Protein AF-A0A9D5VIA7-F1 (afdb_monomer_lite)

Secondary structure (DSSP, 8-state):
----EEEHHHHHHHTT--HHHHHHHHHH-TTS-EEE-SSSS-EEEEHHHHHHHHHHHHHHHTT--PPPHHHHHHHHHHHTT-

Structure (mmCIF, N/CA/C/O backbone):
data_AF-A0A9D5VIA7-F1
#
_entry.id   AF-A0A9D5VIA7-F1
#
loop_
_atom_site.group_PDB
_atom_site.id
_atom_site.type_symbol
_atom_site.label_atom_id
_atom_site.label_alt_id
_atom_site.label_comp_id
_atom_site.label_asym_id
_atom_site.label_entity_id
_atom_site.label_seq_id
_atom_site.pdbx_PDB_ins_code
_atom_site.Cartn_x
_atom_site.Cartn_y
_atom_site.Cartn_z
_atom_site.occupancy
_atom_site.B_iso_or_equiv
_atom_site.auth_seq_id
_atom_site.auth_comp_id
_atom_site.auth_asym_id
_atom_site.auth_atom_id
_atom_site.pdbx_PDB_model_num
ATOM 1 N N . MET A 1 1 ? -13.618 -16.164 -3.071 1.00 48.47 1 MET A N 1
ATOM 2 C CA . MET A 1 1 ? -12.990 -16.039 -1.732 1.00 48.47 1 MET A CA 1
ATOM 3 C C . MET A 1 1 ? -13.644 -14.860 -1.024 1.00 48.47 1 MET A C 1
ATOM 5 O O . MET A 1 1 ? -13.883 -13.863 -1.683 1.00 48.47 1 MET A O 1
ATOM 9 N N . LYS A 1 2 ? -14.041 -14.970 0.253 1.00 47.81 2 LYS A N 1
ATOM 10 C CA . LYS A 1 2 ? -14.712 -13.861 0.966 1.00 47.81 2 LYS A CA 1
ATOM 11 C C . LYS A 1 2 ? -13.770 -12.648 1.023 1.00 47.81 2 LYS A C 1
ATOM 13 O O . LYS A 1 2 ? -12.684 -12.798 1.579 1.00 47.81 2 LYS A O 1
ATOM 18 N N . ASN A 1 3 ? -14.189 -11.487 0.507 1.00 60.28 3 ASN A N 1
ATOM 19 C CA . ASN A 1 3 ? -13.472 -10.211 0.636 1.00 60.28 3 ASN A CA 1
ATOM 20 C C . ASN A 1 3 ? -13.332 -9.854 2.121 1.00 60.28 3 ASN A C 1
ATOM 22 O O . ASN A 1 3 ? -14.216 -9.249 2.728 1.00 60.28 3 ASN A O 1
ATOM 26 N N . LYS A 1 4 ? -12.238 -10.295 2.742 1.00 78.75 4 LYS A N 1
ATOM 27 C CA . LYS A 1 4 ? -11.909 -9.947 4.120 1.00 78.75 4 LYS A CA 1
ATOM 28 C C . LYS A 1 4 ? -11.075 -8.676 4.095 1.00 78.75 4 LYS A C 1
ATOM 30 O O . LYS A 1 4 ? -9.984 -8.656 3.537 1.00 78.75 4 LYS A O 1
ATOM 35 N N . LEU A 1 5 ? -11.589 -7.630 4.734 1.00 88.56 5 LEU A N 1
ATOM 36 C CA . LEU A 1 5 ? -10.840 -6.409 5.004 1.00 88.56 5 LEU A CA 1
ATOM 37 C C . LEU A 1 5 ? -9.769 -6.698 6.064 1.00 88.56 5 LEU A C 1
ATOM 39 O O . LEU A 1 5 ? -10.066 -6.892 7.247 1.00 88.56 5 LEU A O 1
ATOM 43 N N . LEU A 1 6 ? -8.513 -6.737 5.637 1.00 91.00 6 LEU A N 1
ATOM 44 C CA . LEU A 1 6 ? -7.373 -7.044 6.488 1.00 91.00 6 LEU A CA 1
ATOM 45 C C . LEU A 1 6 ? -6.788 -5.765 7.092 1.00 91.00 6 LEU A C 1
ATOM 47 O O . LEU A 1 6 ? -6.792 -4.710 6.457 1.00 91.00 6 LEU A O 1
ATOM 51 N N . PRO A 1 7 ? -6.281 -5.810 8.333 1.00 92.12 7 PRO A N 1
ATOM 52 C CA . PRO A 1 7 ? -5.517 -4.696 8.871 1.00 92.12 7 PRO A CA 1
ATOM 53 C C . PRO A 1 7 ? -4.222 -4.493 8.083 1.00 92.12 7 PRO A C 1
ATOM 55 O O . PRO A 1 7 ? -3.581 -5.458 7.675 1.00 92.12 7 PRO A O 1
ATOM 58 N N . ILE A 1 8 ? -3.789 -3.235 7.940 1.00 91.19 8 ILE A N 1
ATOM 59 C CA . ILE A 1 8 ? -2.525 -2.901 7.256 1.00 91.19 8 ILE A CA 1
ATOM 60 C C . ILE A 1 8 ? -1.339 -3.687 7.822 1.00 91.19 8 ILE A C 1
ATOM 62 O O . ILE A 1 8 ? -0.452 -4.082 7.075 1.00 91.19 8 ILE A O 1
ATOM 66 N N . SER A 1 9 ? -1.315 -3.942 9.132 1.00 90.81 9 SER A N 1
ATOM 67 C CA . SER A 1 9 ? -0.252 -4.724 9.773 1.00 90.81 9 SER A CA 1
ATOM 68 C C . SER A 1 9 ? -0.096 -6.130 9.194 1.00 90.81 9 SER A C 1
ATOM 70 O O . SER A 1 9 ? 1.012 -6.658 9.219 1.00 90.81 9 SER A O 1
ATOM 72 N N . PHE A 1 10 ? -1.172 -6.722 8.673 1.00 91.56 10 PHE A N 1
ATOM 73 C CA . PHE A 1 10 ? -1.126 -8.009 7.993 1.00 91.56 10 PHE A CA 1
ATOM 74 C C . PHE A 1 10 ? -0.405 -7.881 6.649 1.00 91.56 10 PHE A C 1
ATOM 76 O O . PHE A 1 10 ? 0.586 -8.565 6.426 1.00 91.56 10 PHE A O 1
ATOM 83 N N . ILE A 1 11 ? -0.823 -6.922 5.817 1.00 89.69 11 ILE A N 1
ATOM 84 C CA . ILE A 1 11 ? -0.214 -6.649 4.505 1.00 89.69 11 ILE A CA 1
ATOM 85 C C . ILE A 1 11 ? 1.276 -6.302 4.636 1.00 89.69 11 ILE A C 1
ATOM 87 O O . ILE A 1 11 ? 2.097 -6.788 3.866 1.00 89.69 11 ILE A O 1
ATOM 91 N N . LEU A 1 12 ? 1.650 -5.508 5.646 1.00 91.44 12 LEU A N 1
ATOM 92 C CA . LEU A 1 12 ? 3.051 -5.161 5.907 1.00 91.44 12 LEU A CA 1
ATOM 93 C C . LEU A 1 12 ? 3.924 -6.394 6.170 1.00 91.44 12 LEU A C 1
ATOM 95 O O . LEU A 1 12 ? 5.067 -6.433 5.723 1.00 91.44 12 LEU A O 1
ATOM 99 N N . LYS A 1 13 ? 3.395 -7.384 6.899 1.00 92.31 13 LYS A N 1
ATOM 100 C CA . LYS A 1 13 ? 4.117 -8.624 7.211 1.00 92.31 13 LYS A CA 1
ATOM 101 C C . LYS A 1 13 ? 4.188 -9.549 6.004 1.00 92.31 13 LYS A C 1
ATOM 103 O O . LYS A 1 13 ? 5.267 -10.039 5.695 1.00 92.31 13 LYS A O 1
ATOM 108 N N . ASP A 1 14 ? 3.056 -9.752 5.342 1.00 91.50 14 ASP A N 1
ATOM 109 C CA . ASP A 1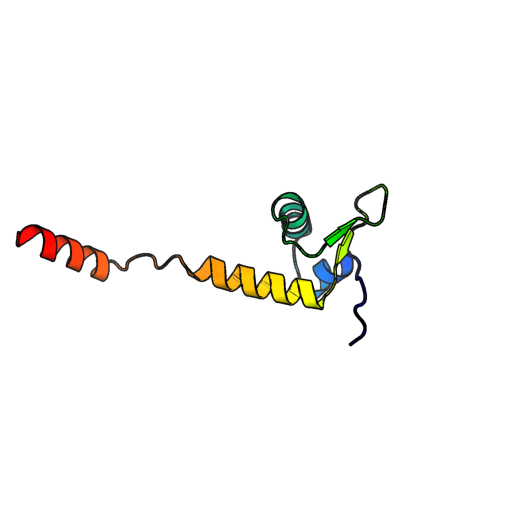 14 ? 2.911 -10.702 4.239 1.00 91.50 14 ASP A CA 1
ATOM 110 C C . ASP A 1 14 ? 3.774 -10.297 3.032 1.00 91.50 14 ASP A C 1
ATOM 112 O O . ASP A 1 14 ? 4.589 -11.072 2.540 1.00 91.50 14 ASP A O 1
ATOM 116 N N . TYR A 1 15 ? 3.722 -9.014 2.664 1.00 88.56 15 TYR A N 1
ATOM 117 C CA . TYR A 1 15 ? 4.470 -8.458 1.533 1.00 88.56 15 TYR A CA 1
ATOM 118 C C . TYR A 1 15 ? 5.846 -7.895 1.919 1.00 88.56 15 TYR A C 1
ATOM 120 O O . TYR A 1 15 ? 6.532 -7.317 1.077 1.00 88.56 15 TYR A O 1
ATOM 128 N N . LYS A 1 16 ? 6.255 -8.026 3.191 1.00 91.62 16 LYS A N 1
ATOM 129 C CA . LYS A 1 16 ? 7.517 -7.482 3.735 1.00 91.62 16 LYS A CA 1
ATOM 130 C C . LYS A 1 16 ? 7.736 -6.000 3.388 1.00 91.62 16 LYS A C 1
ATOM 132 O O . LYS A 1 16 ? 8.841 -5.573 3.058 1.00 91.62 16 LYS A O 1
ATOM 137 N N . LEU A 1 17 ? 6.672 -5.202 3.467 1.00 89.81 17 LEU A N 1
ATOM 138 C CA . LEU A 1 17 ? 6.700 -3.782 3.121 1.00 89.81 17 LEU A CA 1
ATOM 139 C C . LEU A 1 17 ? 6.988 -2.911 4.340 1.00 89.81 17 LEU A C 1
ATOM 141 O O . LEU A 1 17 ? 6.550 -3.185 5.460 1.00 89.81 17 LEU A O 1
ATOM 145 N N . SER A 1 18 ? 7.674 -1.792 4.108 1.00 92.25 18 SER A N 1
ATOM 146 C CA . SER A 1 18 ? 7.858 -0.798 5.158 1.00 92.25 18 SER A CA 1
ATOM 147 C C . SER A 1 18 ? 6.544 -0.073 5.443 1.00 92.25 18 SER A C 1
ATOM 149 O O . SER A 1 18 ? 5.754 0.249 4.549 1.00 92.25 18 SER A O 1
ATOM 151 N N . LYS A 1 19 ? 6.332 0.249 6.721 1.00 91.19 19 LYS A N 1
ATOM 152 C CA . LYS A 1 19 ? 5.184 1.047 7.158 1.00 91.19 19 LYS A CA 1
ATOM 153 C C . LYS A 1 19 ? 5.128 2.374 6.392 1.00 91.19 19 LYS A C 1
ATOM 155 O O . LYS A 1 19 ? 4.066 2.774 5.929 1.00 91.19 19 LYS A O 1
ATOM 160 N N . TYR A 1 20 ? 6.275 3.028 6.225 1.00 92.31 20 TYR A N 1
ATOM 161 C CA . TYR A 1 20 ? 6.374 4.309 5.531 1.00 92.31 20 TYR A CA 1
ATOM 162 C C . TYR A 1 20 ? 5.807 4.255 4.106 1.00 92.31 20 TYR A C 1
ATOM 164 O O . TYR A 1 20 ? 4.977 5.094 3.765 1.00 92.31 20 TYR A O 1
ATOM 172 N N . ILE A 1 21 ? 6.178 3.242 3.313 1.00 89.69 21 ILE A N 1
ATOM 173 C CA . ILE A 1 21 ? 5.730 3.104 1.917 1.00 89.69 21 ILE A CA 1
ATOM 174 C C . ILE A 1 21 ? 4.206 2.994 1.843 1.00 89.69 21 ILE A C 1
ATOM 176 O O . ILE A 1 21 ? 3.574 3.722 1.081 1.00 89.69 21 ILE A O 1
ATOM 180 N N . VAL A 1 22 ? 3.604 2.140 2.674 1.00 91.44 22 VAL A N 1
ATOM 181 C CA . VAL A 1 22 ? 2.151 1.913 2.642 1.00 91.44 22 VAL A CA 1
ATOM 182 C C . VAL A 1 22 ? 1.377 3.154 3.082 1.00 91.44 22 VAL A C 1
ATOM 184 O O . VAL A 1 22 ? 0.427 3.554 2.419 1.00 91.44 22 VAL A O 1
ATOM 187 N N . TYR A 1 23 ? 1.791 3.815 4.166 1.00 92.19 23 TYR A N 1
ATOM 188 C CA . TYR A 1 23 ? 1.115 5.040 4.609 1.00 92.19 23 TYR A CA 1
ATOM 189 C C . TYR A 1 23 ? 1.332 6.217 3.654 1.00 92.19 23 TYR A C 1
ATOM 191 O O . TYR A 1 23 ? 0.443 7.059 3.526 1.00 92.19 23 TYR A O 1
ATOM 199 N N . SER A 1 24 ? 2.485 6.278 2.985 1.00 92.31 24 SER A N 1
ATOM 200 C CA . SER A 1 24 ? 2.730 7.250 1.920 1.00 92.31 24 SER A CA 1
ATOM 201 C C . SER A 1 24 ? 1.793 7.003 0.738 1.00 92.31 24 SER A C 1
ATOM 203 O O . SER A 1 24 ? 1.122 7.933 0.293 1.00 92.31 24 SER A O 1
ATOM 205 N N . ALA A 1 25 ? 1.655 5.749 0.297 1.00 91.75 25 ALA A N 1
ATOM 206 C CA . ALA A 1 25 ? 0.740 5.372 -0.778 1.00 91.75 25 ALA A CA 1
ATOM 207 C C . ALA A 1 25 ? -0.720 5.707 -0.434 1.00 91.75 25 ALA A C 1
ATOM 209 O O . ALA A 1 25 ? -1.393 6.336 -1.236 1.00 91.75 25 ALA A O 1
ATOM 210 N N . ILE A 1 26 ? -1.177 5.422 0.789 1.00 92.06 26 ILE A N 1
ATOM 211 C CA . ILE A 1 26 ? -2.531 5.793 1.247 1.00 92.06 26 ILE A CA 1
ATOM 212 C C . ILE A 1 26 ? -2.776 7.304 1.180 1.00 92.06 26 ILE A C 1
ATOM 214 O O . ILE A 1 26 ? -3.888 7.737 0.899 1.00 92.06 26 ILE A O 1
ATOM 218 N N . LYS A 1 27 ? -1.755 8.119 1.472 1.00 90.62 27 LYS A N 1
ATOM 219 C CA . LYS A 1 27 ? -1.883 9.582 1.468 1.00 90.62 27 LYS A CA 1
ATOM 220 C C . LYS A 1 27 ? -1.810 10.180 0.059 1.00 90.62 27 LYS A C 1
ATOM 222 O O . LYS A 1 27 ? -2.411 11.220 -0.180 1.00 90.62 27 LYS A O 1
ATOM 227 N N . THR A 1 28 ? -1.015 9.582 -0.823 1.00 91.69 28 THR A N 1
ATOM 228 C CA . THR A 1 28 ? -0.642 10.174 -2.120 1.00 91.69 28 THR A CA 1
ATOM 229 C C . THR A 1 28 ? -1.393 9.578 -3.300 1.00 91.69 28 THR A C 1
ATOM 231 O O . THR A 1 28 ? -1.550 10.252 -4.312 1.00 91.69 28 THR A O 1
ATOM 234 N N . ASP A 1 29 ? -1.854 8.335 -3.183 1.00 89.88 29 ASP A N 1
ATOM 235 C CA . ASP A 1 29 ? -2.510 7.604 -4.255 1.00 89.88 29 ASP A CA 1
ATOM 236 C C . ASP A 1 29 ? -3.993 7.381 -3.907 1.00 89.88 29 ASP A C 1
ATOM 238 O O . ASP A 1 29 ? -4.312 6.500 -3.103 1.00 89.88 29 ASP A O 1
ATOM 242 N N . PRO A 1 30 ? -4.922 8.141 -4.517 1.00 89.00 30 PRO A N 1
ATOM 243 C CA . PRO A 1 30 ? -6.355 7.993 -4.259 1.00 89.00 30 PRO A CA 1
ATOM 244 C C . PRO A 1 30 ? -6.909 6.645 -4.739 1.00 89.00 30 PRO A C 1
ATOM 246 O O . PRO A 1 30 ? -8.012 6.260 -4.360 1.00 89.00 30 PRO A O 1
ATOM 249 N N . SER A 1 31 ? -6.156 5.916 -5.566 1.00 89.81 31 SER A N 1
ATOM 250 C CA . SER A 1 31 ? -6.526 4.583 -6.033 1.00 89.81 31 SER A CA 1
ATOM 251 C C . SER A 1 31 ? -6.079 3.463 -5.088 1.00 89.81 31 SER A C 1
ATOM 253 O O . SER A 1 31 ? -6.366 2.293 -5.358 1.00 89.81 31 SER A O 1
ATOM 255 N N . PHE A 1 32 ? -5.367 3.796 -4.003 1.00 92.12 32 PHE A N 1
ATOM 256 C CA . PHE A 1 32 ? -4.927 2.821 -3.017 1.00 92.12 32 PHE A CA 1
ATOM 257 C C . PHE A 1 32 ? -6.144 2.197 -2.305 1.00 92.12 32 PHE A C 1
ATOM 259 O O . PHE A 1 32 ? -6.977 2.928 -1.764 1.00 92.12 32 PHE A O 1
ATOM 266 N N . PRO A 1 33 ? -6.262 0.858 -2.239 1.00 92.88 33 PRO A N 1
ATOM 267 C CA . PRO A 1 33 ? -7.469 0.176 -1.766 1.00 92.88 33 PRO A CA 1
ATOM 268 C C . PRO A 1 33 ? -7.542 0.090 -0.232 1.00 92.88 33 PRO A C 1
ATOM 270 O O . PRO A 1 33 ? -7.685 -0.992 0.339 1.00 92.88 33 PRO A O 1
ATOM 273 N N . ALA A 1 34 ? -7.438 1.234 0.449 1.00 92.44 34 ALA A N 1
ATOM 274 C CA . ALA A 1 34 ? -7.589 1.344 1.897 1.00 92.44 34 ALA A CA 1
ATOM 275 C C . ALA A 1 34 ? -8.895 2.040 2.285 1.00 92.44 34 ALA A C 1
ATOM 277 O O . ALA A 1 34 ? -9.306 3.027 1.684 1.00 92.44 34 ALA A O 1
ATOM 278 N N . ILE A 1 35 ? -9.504 1.558 3.364 1.00 91.31 35 ILE A N 1
ATOM 279 C CA . ILE A 1 35 ? -10.684 2.146 3.995 1.00 91.31 35 ILE A CA 1
ATOM 280 C C . ILE A 1 35 ? -10.298 2.549 5.414 1.00 91.31 35 ILE A C 1
ATOM 282 O O . ILE A 1 35 ? -9.780 1.727 6.173 1.00 91.31 35 ILE A O 1
ATOM 286 N N . ASN A 1 36 ? -10.550 3.805 5.783 1.00 91.50 36 ASN A N 1
ATOM 287 C CA . ASN A 1 36 ? -10.394 4.258 7.160 1.00 91.50 36 ASN A CA 1
ATOM 288 C C . ASN A 1 36 ? -11.666 3.940 7.961 1.00 91.50 36 ASN A C 1
ATOM 290 O O . ASN A 1 36 ? -12.736 4.443 7.633 1.00 91.50 36 ASN A O 1
ATOM 294 N N . LEU A 1 37 ? -11.552 3.115 9.004 1.00 88.62 37 LEU A N 1
ATOM 295 C CA . LEU A 1 37 ? -12.692 2.665 9.812 1.00 88.62 37 LEU A CA 1
ATOM 296 C C . LEU A 1 37 ? -12.879 3.444 11.122 1.00 88.62 37 LEU A C 1
ATOM 298 O O . LEU A 1 37 ? -13.625 2.994 11.989 1.00 88.62 37 LEU A O 1
ATOM 302 N N . GLY A 1 38 ? -12.206 4.581 11.320 1.00 85.19 38 GLY A N 1
ATOM 303 C CA . GLY A 1 38 ? -12.511 5.420 12.475 1.00 85.19 38 GLY A CA 1
ATOM 304 C C . GLY A 1 38 ? -11.432 6.425 12.870 1.00 85.19 38 GLY A C 1
ATOM 305 O O . GLY A 1 38 ? -10.533 6.735 12.087 1.00 85.19 38 GLY A O 1
ATOM 306 N N . PRO A 1 39 ? -11.523 6.956 14.102 1.00 73.94 39 PRO A N 1
ATOM 307 C CA . PRO A 1 39 ? -10.516 7.850 14.646 1.00 73.94 39 PRO A CA 1
ATOM 308 C C . PRO A 1 39 ? -9.219 7.080 14.924 1.00 73.94 39 PRO A C 1
ATOM 310 O O . PRO A 1 39 ? -9.242 5.939 15.389 1.00 73.94 39 PRO A O 1
ATOM 313 N N . LYS A 1 40 ? -8.076 7.741 14.688 1.00 76.19 40 LYS A N 1
ATOM 314 C CA . LYS A 1 40 ? -6.718 7.150 14.617 1.00 76.19 40 LYS A CA 1
ATOM 315 C C . LYS A 1 40 ? -6.516 6.355 13.317 1.00 76.19 40 LYS A C 1
ATOM 317 O O . LYS A 1 40 ? -7.468 6.054 12.620 1.00 76.19 40 LYS A O 1
ATOM 322 N N . LYS A 1 41 ? -5.261 6.072 12.941 1.00 80.00 41 LYS A N 1
ATOM 323 C CA . LYS A 1 41 ? -4.854 5.429 11.666 1.00 80.00 41 LYS A CA 1
ATOM 324 C C . LYS A 1 41 ? -5.343 3.962 11.537 1.00 80.00 41 LYS A C 1
ATOM 326 O O . LYS A 1 41 ? -4.531 3.053 11.383 1.00 80.00 41 LYS A O 1
ATOM 331 N N . ASN A 1 42 ? -6.651 3.726 11.631 1.00 88.75 42 ASN A N 1
ATOM 332 C CA . ASN A 1 42 ? -7.316 2.425 11.601 1.00 88.75 42 ASN A CA 1
ATOM 333 C C . ASN A 1 42 ? -7.757 2.089 10.175 1.00 88.75 42 ASN A C 1
ATOM 335 O O . ASN A 1 42 ? -8.940 2.073 9.838 1.00 88.75 42 ASN A O 1
ATOM 339 N N . TYR A 1 43 ? -6.768 1.840 9.329 1.00 92.25 43 TYR A N 1
ATOM 340 C CA . TYR A 1 43 ? -6.999 1.493 7.938 1.00 92.25 43 TYR A CA 1
ATOM 341 C C . TYR A 1 43 ? -7.109 -0.020 7.757 1.00 92.25 43 TYR A C 1
ATOM 343 O O . TYR A 1 43 ? -6.323 -0.792 8.326 1.00 92.25 43 TYR A O 1
ATOM 351 N N . ARG A 1 44 ? -8.054 -0.432 6.914 1.00 92.94 44 ARG A N 1
ATOM 352 C CA . ARG A 1 44 ? -8.188 -1.802 6.416 1.00 92.94 44 ARG A CA 1
ATOM 353 C C . ARG A 1 44 ? -8.056 -1.835 4.904 1.00 92.94 44 ARG A C 1
ATOM 355 O O . ARG A 1 44 ? -8.387 -0.861 4.241 1.00 92.94 44 ARG A O 1
ATOM 362 N N . VAL A 1 45 ? -7.577 -2.954 4.386 1.00 93.19 45 VAL A N 1
ATOM 363 C CA . VAL A 1 45 ? -7.281 -3.153 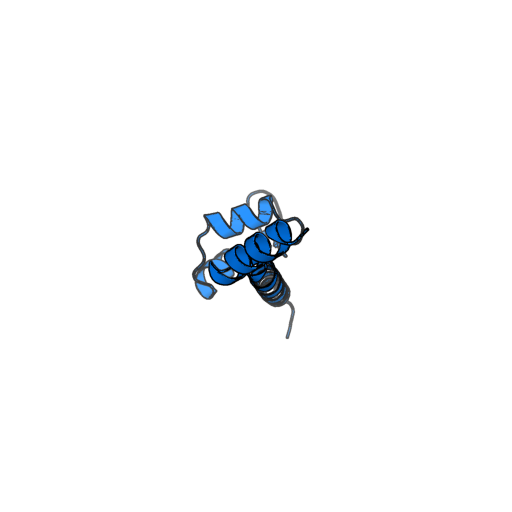2.970 1.00 93.19 45 VAL A CA 1
ATOM 364 C C . VAL A 1 45 ? -7.923 -4.454 2.511 1.00 93.19 45 VAL A C 1
ATOM 366 O O . VAL A 1 45 ? -7.868 -5.462 3.215 1.00 93.19 45 VAL A O 1
ATOM 369 N N . ASP A 1 46 ? -8.549 -4.428 1.339 1.00 91.25 46 ASP A N 1
ATOM 370 C CA . ASP A 1 46 ? -8.966 -5.646 0.643 1.00 91.25 46 ASP A CA 1
ATOM 371 C C . ASP A 1 46 ? -7.736 -6.252 -0.044 1.00 91.25 46 ASP A C 1
ATOM 373 O O . ASP A 1 46 ? -7.123 -5.596 -0.886 1.00 91.25 46 ASP A O 1
ATOM 377 N N . ALA A 1 47 ? -7.358 -7.475 0.340 1.00 89.06 47 ALA A N 1
ATOM 378 C CA . ALA A 1 47 ? -6.168 -8.146 -0.187 1.00 89.06 47 ALA A CA 1
ATOM 379 C C . ALA A 1 47 ? -6.192 -8.265 -1.717 1.00 89.06 47 ALA A C 1
ATOM 381 O O . ALA A 1 47 ? -5.198 -7.960 -2.366 1.00 89.06 47 ALA A O 1
ATOM 382 N N . SER A 1 48 ? -7.344 -8.619 -2.289 1.00 89.56 48 SER A N 1
ATOM 383 C CA . SER A 1 48 ? -7.480 -8.841 -3.734 1.00 89.56 48 SER A CA 1
ATOM 384 C C . SER A 1 48 ? -7.256 -7.538 -4.503 1.00 89.56 48 SER A C 1
ATOM 386 O O . SER A 1 48 ? -6.460 -7.473 -5.433 1.00 89.56 48 SER A O 1
ATOM 388 N N . LYS A 1 49 ? -7.884 -6.446 -4.043 1.00 91.44 49 LYS A N 1
ATOM 389 C CA . LYS A 1 49 ? -7.700 -5.120 -4.656 1.00 91.44 49 LYS A CA 1
ATOM 390 C C . LYS A 1 49 ? -6.284 -4.586 -4.464 1.00 91.44 49 LYS A C 1
ATOM 392 O O . LYS A 1 49 ? -5.799 -3.813 -5.285 1.00 91.44 49 LYS A O 1
ATOM 397 N N . PHE A 1 50 ? -5.631 -4.949 -3.362 1.00 91.62 50 PHE A N 1
ATOM 398 C CA . PHE A 1 50 ? -4.246 -4.572 -3.104 1.00 91.62 50 PHE A CA 1
ATOM 399 C C . PHE A 1 50 ? -3.275 -5.252 -4.068 1.00 91.62 50 PHE A C 1
ATOM 401 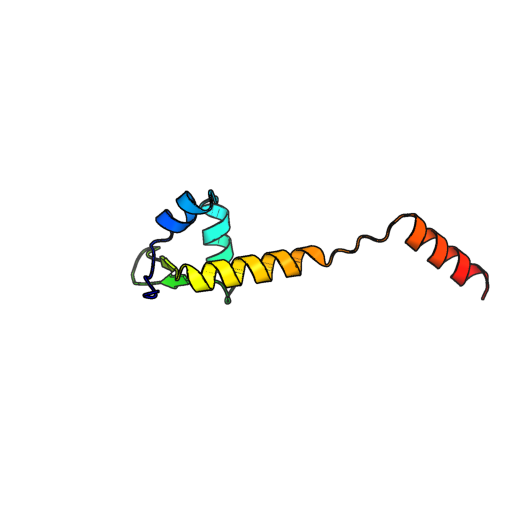O O . PHE A 1 50 ? -2.392 -4.577 -4.595 1.00 91.62 50 PHE A O 1
ATOM 408 N N . GLU A 1 51 ? -3.473 -6.538 -4.355 1.00 90.06 51 GLU A N 1
ATOM 409 C CA . GLU A 1 51 ? -2.719 -7.256 -5.389 1.00 90.06 51 GLU A CA 1
ATOM 410 C C . GLU A 1 51 ? -2.922 -6.629 -6.773 1.00 90.06 51 GLU A C 1
ATOM 412 O O . GLU A 1 51 ? -1.949 -6.322 -7.462 1.00 90.06 51 GLU A O 1
ATOM 417 N N . GLU A 1 52 ? -4.169 -6.336 -7.151 1.00 91.00 52 GLU A N 1
ATOM 418 C CA . GLU A 1 52 ? -4.477 -5.639 -8.409 1.00 91.00 52 GLU A CA 1
ATOM 419 C C . GLU A 1 52 ? -3.783 -4.269 -8.493 1.00 91.00 52 GLU A C 1
ATOM 421 O O . GLU A 1 52 ? -3.196 -3.910 -9.520 1.00 91.00 52 GLU A O 1
ATOM 426 N N . TRP A 1 53 ? -3.811 -3.501 -7.398 1.00 91.44 53 TRP A N 1
ATOM 427 C CA . TRP A 1 53 ? -3.137 -2.207 -7.308 1.00 91.44 53 TRP A CA 1
ATOM 428 C C . TRP A 1 53 ? -1.614 -2.342 -7.461 1.00 91.44 53 TRP A C 1
ATOM 430 O O . TRP A 1 53 ? -1.004 -1.560 -8.198 1.00 91.44 53 TRP A O 1
ATOM 440 N N . LEU A 1 54 ? -1.004 -3.346 -6.821 1.00 89.19 54 LEU A N 1
ATOM 441 C CA . LEU A 1 54 ? 0.426 -3.654 -6.932 1.00 89.19 54 LEU A CA 1
ATOM 442 C C . LEU A 1 54 ? 0.825 -3.971 -8.375 1.00 89.19 54 LEU A C 1
ATOM 444 O O . LEU A 1 54 ? 1.790 -3.393 -8.881 1.00 89.19 54 LEU A O 1
ATOM 448 N N . ILE A 1 55 ? 0.066 -4.843 -9.043 1.00 87.94 55 ILE A N 1
ATOM 449 C CA . ILE A 1 55 ? 0.315 -5.234 -10.437 1.00 87.94 55 ILE A CA 1
ATOM 450 C C . ILE A 1 55 ? 0.255 -3.999 -11.337 1.00 87.94 55 ILE A C 1
ATOM 452 O O . ILE A 1 55 ? 1.208 -3.718 -12.065 1.00 87.94 55 ILE A O 1
ATOM 456 N N . ARG A 1 56 ? -0.814 -3.199 -11.231 1.00 86.62 56 ARG A N 1
ATOM 457 C CA . ARG A 1 56 ? -0.965 -1.968 -12.022 1.00 86.62 56 ARG A CA 1
ATOM 458 C C . ARG A 1 56 ? 0.202 -1.005 -11.808 1.00 86.62 56 ARG A C 1
ATOM 460 O O . ARG A 1 56 ? 0.701 -0.407 -12.761 1.00 86.62 56 ARG A O 1
ATOM 467 N N . ARG A 1 57 ? 0.651 -0.849 -10.561 1.00 83.19 57 ARG A N 1
ATOM 468 C CA . ARG A 1 57 ? 1.757 0.053 -10.228 1.00 83.19 57 ARG A CA 1
ATOM 469 C C . ARG A 1 57 ? 3.097 -0.448 -10.772 1.00 83.19 57 ARG A C 1
ATOM 471 O O . ARG A 1 57 ? 3.866 0.368 -11.268 1.00 83.19 57 ARG A O 1
ATOM 478 N N . SER A 1 58 ? 3.342 -1.759 -10.736 1.00 79.00 58 SER A N 1
ATOM 479 C CA . SER A 1 58 ? 4.546 -2.385 -11.300 1.00 79.00 58 SER A CA 1
ATOM 480 C C . SER A 1 58 ? 4.627 -2.233 -12.823 1.00 79.00 58 SER A C 1
ATOM 482 O O . SER A 1 58 ? 5.687 -1.895 -13.355 1.00 79.00 58 SER A O 1
ATOM 484 N N . VAL A 1 59 ? 3.503 -2.406 -13.524 1.00 70.00 59 VAL A N 1
ATOM 485 C CA . VAL A 1 59 ? 3.428 -2.199 -14.979 1.00 70.00 59 VAL A CA 1
ATOM 486 C C . VAL A 1 59 ? 3.745 -0.742 -15.325 1.00 70.00 59 VAL A C 1
ATOM 488 O O . VAL A 1 59 ? 4.578 -0.483 -16.191 1.00 70.00 59 VAL A O 1
ATOM 491 N N . ASN A 1 60 ? 3.178 0.210 -14.576 1.00 61.62 60 ASN A N 1
ATOM 492 C CA . ASN A 1 60 ? 3.406 1.635 -14.810 1.00 61.62 60 ASN A CA 1
ATOM 493 C C . ASN A 1 60 ? 4.866 2.075 -14.579 1.00 61.62 60 ASN A C 1
ATOM 495 O O . ASN A 1 60 ? 5.340 3.000 -15.236 1.00 61.62 60 ASN A O 1
ATOM 499 N N . THR A 1 61 ? 5.606 1.412 -13.685 1.00 59.81 61 THR A N 1
ATOM 500 C CA . THR A 1 61 ? 7.032 1.711 -13.451 1.00 59.81 61 THR A CA 1
ATOM 501 C C . THR A 1 61 ? 7.972 1.188 -14.542 1.00 59.81 61 THR A C 1
ATOM 503 O O . THR A 1 61 ? 9.099 1.666 -14.636 1.00 59.81 61 THR A O 1
ATOM 506 N N . ASN A 1 62 ? 7.522 0.271 -15.406 1.00 56.91 62 ASN A N 1
ATOM 507 C CA . ASN A 1 62 ? 8.333 -0.277 -16.502 1.00 56.91 62 ASN A CA 1
ATOM 508 C C . ASN A 1 62 ? 8.335 0.595 -17.776 1.00 56.91 62 ASN A C 1
ATOM 510 O O . ASN A 1 62 ? 8.920 0.204 -18.785 1.00 56.91 62 ASN A O 1
ATOM 514 N N . HIS A 1 63 ? 7.709 1.778 -17.759 1.00 56.12 63 HIS A N 1
ATOM 515 C CA . HIS A 1 63 ? 7.632 2.657 -18.936 1.00 56.12 63 HIS A CA 1
ATOM 516 C C . HIS A 1 63 ? 8.830 3.586 -19.139 1.00 56.12 63 HIS A C 1
ATOM 518 O O . HIS A 1 63 ? 8.891 4.276 -20.157 1.00 56.12 63 HIS A O 1
ATOM 524 N N . SER A 1 64 ? 9.828 3.562 -18.260 1.00 58.12 64 SER A N 1
ATOM 525 C CA . SER A 1 64 ? 11.113 4.193 -18.553 1.00 58.12 64 SER A CA 1
ATOM 526 C C . SER A 1 64 ? 11.897 3.299 -19.517 1.00 58.12 64 SER A C 1
ATOM 528 O O . SER A 1 64 ? 12.858 2.641 -19.121 1.00 58.12 64 SER A O 1
ATOM 530 N N . LYS A 1 65 ? 11.500 3.257 -20.796 1.00 63.44 65 LYS A N 1
ATOM 531 C CA . LYS A 1 65 ? 12.431 2.885 -21.869 1.00 63.44 65 LYS A CA 1
ATOM 532 C C . LYS A 1 65 ? 13.504 3.96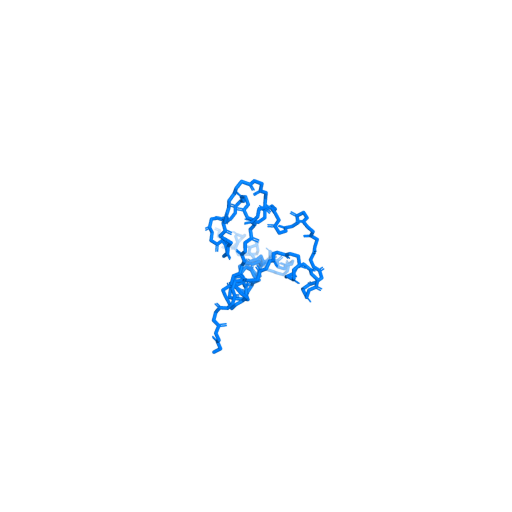8 -21.898 1.00 63.44 65 LYS A C 1
ATOM 534 O O . LYS A 1 65 ? 13.390 4.937 -22.639 1.00 63.44 65 LYS A O 1
ATOM 539 N N . ILE A 1 66 ? 14.496 3.845 -21.021 1.00 72.88 66 ILE A N 1
ATOM 540 C CA . ILE A 1 66 ? 15.704 4.655 -21.095 1.00 72.88 66 ILE A CA 1
ATOM 541 C C . ILE A 1 66 ? 16.307 4.331 -22.465 1.00 72.88 66 ILE A C 1
ATOM 543 O O . ILE A 1 66 ? 16.585 3.152 -22.712 1.00 72.88 66 ILE A O 1
ATOM 547 N N . PRO A 1 67 ? 16.443 5.319 -23.368 1.00 74.94 67 PRO A N 1
ATOM 548 C CA . PRO A 1 67 ? 17.035 5.082 -24.672 1.00 74.94 67 PRO A CA 1
ATOM 549 C C . PRO A 1 67 ? 18.417 4.481 -24.467 1.00 74.94 67 PRO A C 1
ATOM 551 O O . PRO A 1 67 ? 19.212 4.974 -23.660 1.00 74.94 67 PRO A O 1
ATOM 554 N N . THR A 1 68 ? 18.709 3.396 -25.170 1.00 77.75 68 THR A N 1
ATOM 555 C CA . THR A 1 68 ? 20.069 2.871 -25.153 1.00 77.75 68 THR A CA 1
ATOM 556 C C . THR A 1 68 ? 20.987 3.838 -25.900 1.00 77.75 68 THR A C 1
ATOM 558 O O . THR A 1 68 ? 20.544 4.609 -26.751 1.00 77.75 68 THR A O 1
ATOM 561 N N . ALA A 1 69 ? 22.296 3.783 -25.635 1.00 81.44 69 ALA A N 1
ATOM 562 C CA . ALA A 1 69 ? 23.271 4.601 -26.365 1.00 81.44 69 ALA A CA 1
ATOM 563 C C . ALA A 1 69 ? 23.153 4.428 -27.893 1.00 81.44 69 ALA A C 1
ATOM 565 O O . ALA A 1 69 ? 23.386 5.363 -28.652 1.00 81.44 69 ALA A O 1
ATOM 566 N N . LYS A 1 70 ? 22.736 3.238 -28.344 1.00 83.06 70 LYS A N 1
ATOM 567 C CA . LYS A 1 70 ? 22.472 2.938 -29.751 1.00 83.06 70 LYS A CA 1
ATOM 568 C C . LYS A 1 70 ? 21.275 3.717 -30.304 1.00 83.06 70 LYS A C 1
ATOM 570 O O . LYS A 1 70 ? 21.366 4.220 -31.420 1.00 83.06 70 LYS A O 1
ATOM 575 N N . ASP A 1 71 ? 20.195 3.825 -29.532 1.00 82.31 71 ASP A N 1
ATOM 576 C CA . ASP A 1 71 ? 18.987 4.555 -29.932 1.00 82.31 71 ASP A CA 1
ATOM 577 C C . ASP A 1 71 ? 19.298 6.049 -30.100 1.00 82.31 71 ASP A C 1
ATOM 579 O O . ASP A 1 71 ? 18.947 6.644 -31.117 1.00 82.31 71 ASP A O 1
ATOM 583 N N . LEU A 1 72 ? 20.079 6.614 -29.171 1.00 82.56 72 LEU A N 1
ATOM 584 C CA . LEU A 1 72 ? 20.539 8.005 -29.237 1.00 82.56 72 LEU A CA 1
ATOM 585 C C . LEU A 1 72 ? 21.432 8.258 -30.462 1.00 82.56 72 LEU A C 1
ATOM 587 O O . LEU A 1 72 ? 21.260 9.244 -31.174 1.00 82.56 72 LEU A O 1
ATOM 591 N N . LEU A 1 73 ? 22.379 7.358 -30.746 1.00 85.19 73 LEU A N 1
ATOM 592 C CA . LEU A 1 73 ? 23.285 7.501 -31.893 1.00 85.19 73 LEU A CA 1
ATOM 593 C C . LEU A 1 73 ? 22.554 7.434 -33.243 1.00 85.19 73 LEU A C 1
ATOM 595 O O . LEU A 1 73 ? 22.953 8.125 -34.182 1.00 85.19 73 LEU A O 1
ATOM 599 N N . MET A 1 74 ? 21.498 6.621 -33.357 1.00 77.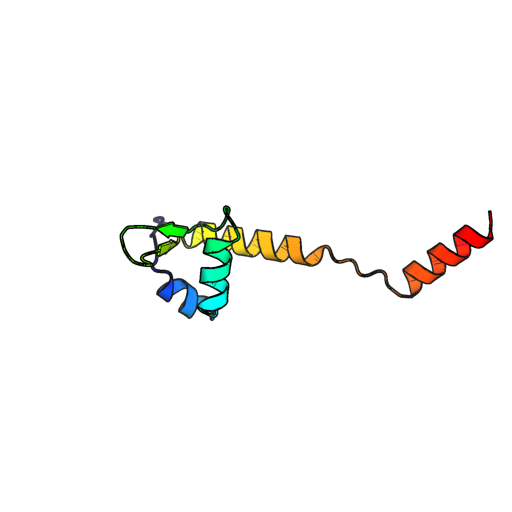56 74 MET A N 1
ATOM 600 C CA . MET A 1 74 ? 20.694 6.543 -34.583 1.00 77.56 74 MET A CA 1
ATOM 601 C C . MET A 1 74 ? 19.874 7.814 -34.826 1.00 77.56 74 MET A C 1
ATOM 603 O O . MET A 1 74 ? 19.770 8.244 -35.975 1.00 77.56 74 MET A O 1
ATOM 607 N N . GLU A 1 75 ? 19.353 8.438 -33.770 1.00 72.94 75 GLU A N 1
ATOM 608 C CA . GLU A 1 75 ? 18.620 9.707 -33.854 1.00 72.94 75 GLU A CA 1
ATOM 609 C C . GLU A 1 75 ? 19.527 10.844 -34.365 1.00 72.94 75 GLU A C 1
ATOM 611 O O . GLU A 1 75 ? 19.214 11.486 -35.372 1.00 72.94 75 GLU A O 1
ATOM 616 N N . PHE A 1 76 ? 20.732 10.989 -33.795 1.00 69.31 76 PHE A N 1
ATOM 617 C CA . PHE A 1 76 ? 21.723 11.979 -34.252 1.00 69.31 76 PHE A CA 1
ATOM 618 C C . PHE A 1 76 ? 22.199 11.757 -35.695 1.00 69.31 76 PHE A C 1
ATOM 620 O O . PHE A 1 76 ? 22.463 12.713 -36.431 1.00 69.31 76 PHE A O 1
ATOM 627 N N . ALA A 1 77 ? 22.339 10.500 -36.122 1.00 69.44 77 ALA A N 1
ATOM 628 C CA . ALA A 1 77 ? 22.742 10.182 -37.491 1.00 69.44 77 ALA A CA 1
ATOM 629 C C . ALA A 1 77 ? 21.655 10.534 -38.522 1.00 69.44 77 ALA A C 1
ATOM 631 O O . ALA A 1 77 ? 21.977 10.768 -39.691 1.00 69.44 77 ALA A O 1
ATOM 632 N N . HIS A 1 78 ? 20.385 10.567 -38.106 1.00 60.72 78 HIS A N 1
ATOM 633 C CA . HIS A 1 78 ? 19.262 10.905 -38.974 1.00 60.72 78 HIS A CA 1
ATOM 634 C C . HIS A 1 78 ? 19.078 12.423 -39.124 1.00 60.72 78 HIS A C 1
ATOM 636 O O . HIS A 1 78 ? 18.821 12.886 -40.235 1.00 60.72 78 HIS A O 1
ATOM 642 N N . GLU A 1 79 ? 19.299 13.204 -38.061 1.00 60.09 79 GLU A N 1
ATOM 643 C CA . GLU A 1 79 ? 19.249 14.676 -38.117 1.00 60.09 79 GLU A CA 1
ATOM 644 C C . GLU A 1 79 ? 20.337 15.286 -39.008 1.00 60.09 79 GLU A C 1
ATOM 646 O O . GLU A 1 79 ? 20.063 16.232 -39.735 1.00 60.09 79 GLU A O 1
ATOM 651 N N . ARG A 1 80 ? 21.551 14.720 -39.037 1.00 59.88 80 ARG A N 1
ATOM 652 C CA . ARG A 1 80 ? 22.649 15.230 -39.888 1.00 59.88 80 ARG A CA 1
ATOM 653 C C . ARG A 1 80 ? 22.488 14.966 -41.391 1.00 59.88 80 ARG A C 1
ATOM 655 O O . ARG A 1 80 ? 23.357 15.359 -42.165 1.00 59.88 80 ARG A O 1
ATOM 662 N N . ARG A 1 81 ? 21.447 14.237 -41.805 1.00 58.38 81 ARG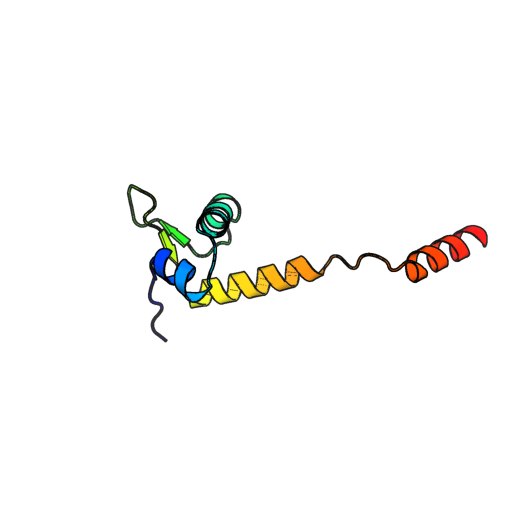 A N 1
ATOM 663 C CA . ARG A 1 81 ? 21.157 13.925 -43.218 1.00 58.38 81 ARG A CA 1
ATOM 664 C C . ARG A 1 81 ? 20.018 14.765 -43.809 1.00 58.38 81 ARG A C 1
ATOM 666 O O . ARG A 1 81 ? 19.663 14.531 -44.963 1.00 58.38 81 ARG A O 1
ATOM 673 N N . LYS A 1 82 ? 19.443 15.687 -43.036 1.00 50.41 82 LYS A N 1
ATOM 674 C CA . LYS A 1 82 ? 18.533 16.733 -43.519 1.00 50.41 82 LYS A CA 1
ATOM 675 C C . LYS A 1 82 ? 19.282 18.053 -43.628 1.00 50.41 82 LYS A C 1
ATOM 677 O O . LYS A 1 82 ? 18.889 18.839 -44.511 1.00 50.41 82 LYS A O 1
#

Sequence (82 aa):
MKNKLLPISFILKDYKLSKYIVYSAIKTDPSFPAINLGPKKNYRVDASKFEEWLIRRSVNTNHSKIPTAKDLLMEFAHERRK

pLDDT: mean 81.94, std 12.88, range [47.81, 93.19]

Radius of gyration: 20.32 Å; chains: 1; bounding box: 38×33×58 Å

Foldseek 3Di:
DPQDFAWVVVVCVVVVHDPVVLVVCVVPPPQAQWDAPDPDRGITGRPVSNVVVVVVVVVVVPPPPPPDPVNVVVVVVVVVVD